Protein AF-A0AA92NPI5-F1 (afdb_monomer_lite)

pLDDT: mean 84.02, std 13.79, range [40.44, 96.38]

Foldseek 3Di:
DDPPDQDPVLVVLLVVLVVLLVVLQVVLVVQCVVPVPPSPVVSVVSNVVSNVVSVVSNVVSVVVRVVVVVVVVVVVVVVVVVVVVVVVVVD

Radius of gyration: 23.04 Å; chains: 1; bounding box: 54×18×70 Å

Sequence (91 aa):
MFKRYTNKYARWIRILALVITIVGFIVGLYIWFDDLNDNFLHFLTSVFYSIIPSIFLLGFAEVIEILYRIHLRLEFTAEDKSLFDETNESE

Secondary structure (DSSP, 8-state):
---S---HHHHHHHHHHHHHHHHHHHHHHHHHHH-TTTSHHHHHHHHHHHHHHHHHHHHHHHHHHHHHHHHHHHHHHHHHHHHHHHHHS--

Structure (mmCIF, N/CA/C/O backbone):
data_AF-A0AA92NPI5-F1
#
_entry.id   AF-A0AA92NPI5-F1
#
loop_
_atom_site.group_PDB
_atom_site.id
_atom_site.type_symbol
_atom_site.label_atom_id
_atom_site.label_alt_id
_atom_site.label_comp_id
_atom_site.label_asym_id
_atom_site.label_entity_id
_atom_site.label_seq_id
_atom_site.pdbx_PDB_ins_code
_atom_site.Cartn_x
_atom_site.Cartn_y
_atom_site.Cartn_z
_atom_site.occupancy
_atom_site.B_iso_or_equiv
_atom_site.auth_seq_id
_atom_site.auth_comp_id
_atom_site.auth_asym_id
_atom_site.auth_atom_id
_atom_site.pdbx_PDB_model_num
ATOM 1 N N . MET A 1 1 ? -17.984 8.023 2.274 1.00 44.19 1 MET A N 1
ATOM 2 C CA . MET A 1 1 ? -16.607 7.980 2.821 1.00 44.19 1 MET A CA 1
ATOM 3 C C . MET A 1 1 ? -16.691 8.180 4.335 1.00 44.19 1 MET A C 1
ATOM 5 O O . MET A 1 1 ? -16.701 9.309 4.808 1.00 44.19 1 MET A O 1
ATOM 9 N N . PHE A 1 2 ? -16.900 7.097 5.091 1.00 40.44 2 PHE A N 1
ATOM 10 C CA . PHE A 1 2 ? -17.122 7.151 6.542 1.00 40.44 2 PHE A CA 1
ATOM 11 C C . PHE A 1 2 ? -15.821 7.523 7.270 1.00 40.44 2 PHE A C 1
ATOM 13 O O . PHE A 1 2 ? -14.964 6.679 7.501 1.00 40.44 2 PHE A O 1
ATOM 20 N N . LYS A 1 3 ? -15.680 8.798 7.647 1.00 45.81 3 LYS A N 1
ATOM 21 C CA . LYS A 1 3 ? -14.583 9.331 8.478 1.00 45.81 3 LYS A CA 1
ATOM 22 C C . LYS A 1 3 ? -14.726 8.951 9.968 1.00 45.81 3 LYS A C 1
ATOM 24 O O . LYS A 1 3 ? -14.590 9.806 10.835 1.00 45.81 3 LYS A O 1
ATOM 29 N N . ARG A 1 4 ? -15.026 7.690 10.295 1.00 53.12 4 ARG A N 1
ATOM 30 C CA . ARG A 1 4 ? -15.089 7.211 11.691 1.00 53.12 4 ARG A CA 1
ATOM 31 C C . ARG A 1 4 ? -13.950 6.225 11.944 1.00 53.12 4 ARG A C 1
ATOM 33 O O . ARG A 1 4 ? -13.987 5.113 11.440 1.00 53.12 4 ARG A O 1
ATOM 40 N N . TYR A 1 5 ? -12.949 6.695 12.693 1.00 55.50 5 TYR A N 1
ATOM 41 C CA . TYR A 1 5 ? -11.869 5.937 13.340 1.00 55.50 5 TYR A CA 1
ATOM 42 C C . TYR A 1 5 ? -11.227 4.841 12.480 1.00 55.50 5 TYR A C 1
ATOM 44 O O . TYR A 1 5 ? -11.462 3.649 12.664 1.00 55.50 5 TYR A O 1
ATOM 52 N N . THR A 1 6 ? -10.362 5.246 11.549 1.00 62.50 6 THR A N 1
ATOM 53 C CA . THR A 1 6 ? -9.475 4.296 10.872 1.00 62.50 6 THR A CA 1
ATOM 54 C C . THR A 1 6 ? -8.529 3.691 11.905 1.00 62.50 6 THR A C 1
ATOM 56 O O . THR A 1 6 ? -7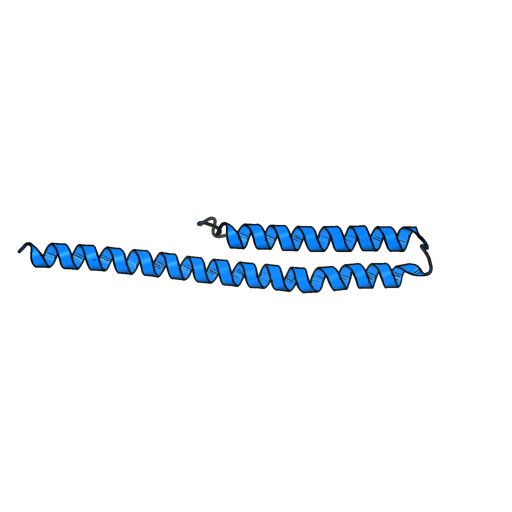.777 4.419 12.557 1.00 62.50 6 THR A O 1
ATOM 59 N N . ASN A 1 7 ? -8.560 2.367 12.056 1.00 82.88 7 ASN A N 1
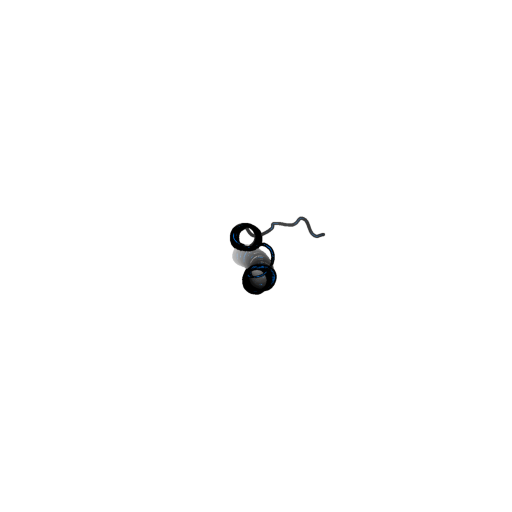ATOM 60 C CA . ASN A 1 7 ? -7.655 1.660 12.953 1.00 82.88 7 ASN A CA 1
ATOM 61 C C . ASN A 1 7 ? -6.189 2.006 12.605 1.00 82.88 7 ASN A C 1
ATOM 63 O O . ASN A 1 7 ? -5.804 2.003 11.430 1.00 82.88 7 ASN A O 1
ATOM 67 N N . LYS A 1 8 ? -5.366 2.313 13.621 1.00 86.94 8 LYS A N 1
ATOM 68 C CA . LYS A 1 8 ? -3.959 2.714 13.435 1.00 86.94 8 LYS A CA 1
ATOM 69 C C . LYS A 1 8 ? -3.174 1.663 12.642 1.00 86.94 8 LYS A C 1
ATOM 71 O O . LYS A 1 8 ? -2.410 2.035 11.758 1.00 86.94 8 LYS A O 1
ATOM 76 N N . TYR A 1 9 ? -3.401 0.375 12.901 1.00 88.12 9 TYR A N 1
ATOM 77 C CA . TYR A 1 9 ? -2.757 -0.730 12.190 1.00 88.12 9 TYR A CA 1
ATOM 78 C C . TYR A 1 9 ? -3.219 -0.815 10.732 1.00 88.12 9 TYR A C 1
ATOM 80 O O . TYR A 1 9 ? -2.377 -0.854 9.840 1.00 88.12 9 TYR A O 1
ATOM 88 N N . ALA A 1 10 ? -4.527 -0.725 10.462 1.00 90.00 10 ALA A N 1
ATOM 89 C CA . ALA A 1 10 ? -5.045 -0.692 9.089 1.00 90.00 10 ALA A CA 1
ATOM 90 C C . ALA A 1 10 ? -4.446 0.474 8.279 1.00 90.00 10 ALA A C 1
ATOM 92 O O . ALA A 1 10 ? -4.055 0.311 7.122 1.00 90.00 10 ALA A O 1
ATOM 93 N N . ARG A 1 11 ? -4.292 1.649 8.904 1.00 90.44 11 ARG A N 1
ATOM 94 C CA . ARG A 1 11 ? -3.631 2.806 8.284 1.00 90.44 11 ARG A CA 1
ATOM 95 C C . ARG A 1 11 ? -2.164 2.524 7.948 1.00 90.44 11 ARG A C 1
ATOM 97 O O . ARG A 1 11 ? -1.741 2.851 6.842 1.00 90.44 11 ARG A O 1
ATOM 104 N N . TRP A 1 12 ? -1.399 1.927 8.861 1.00 92.81 12 TRP A N 1
ATOM 105 C CA . TRP A 1 12 ? 0.003 1.580 8.602 1.00 92.81 12 TRP A CA 1
ATOM 106 C C . TRP A 1 12 ? 0.156 0.557 7.479 1.00 92.81 12 TRP A C 1
ATOM 108 O O . TRP A 1 12 ? 1.045 0.714 6.649 1.00 92.81 12 TRP A O 1
ATOM 118 N N . ILE A 1 13 ? -0.737 -0.430 7.390 1.00 93.69 13 ILE A N 1
ATOM 119 C CA . ILE A 1 13 ? -0.706 -1.422 6.307 1.00 93.69 13 ILE A CA 1
ATOM 120 C C . ILE A 1 13 ? -1.000 -0.774 4.950 1.00 93.69 13 ILE A C 1
ATOM 122 O O . ILE A 1 13 ? -0.315 -1.070 3.974 1.00 93.69 13 ILE A O 1
ATOM 126 N N . ARG A 1 14 ? -1.943 0.176 4.883 1.00 93.94 14 ARG A N 1
ATOM 127 C CA . ARG A 1 14 ? -2.183 0.962 3.658 1.00 93.94 14 ARG A CA 1
ATOM 128 C C . ARG A 1 14 ? -0.952 1.772 3.239 1.00 93.94 14 ARG A C 1
ATOM 130 O O . ARG A 1 14 ? -0.637 1.828 2.055 1.00 93.94 14 ARG A O 1
ATOM 137 N N . ILE A 1 15 ? -0.245 2.376 4.199 1.00 95.19 15 ILE A N 1
ATOM 138 C CA . ILE A 1 15 ? 1.010 3.099 3.929 1.00 95.19 15 ILE A CA 1
ATOM 139 C C . ILE A 1 15 ? 2.083 2.129 3.423 1.00 95.19 15 ILE A C 1
ATOM 141 O O . ILE A 1 15 ? 2.741 2.424 2.432 1.00 95.19 15 ILE A O 1
ATOM 145 N N . LEU A 1 16 ? 2.231 0.961 4.053 1.00 94.81 16 LEU A N 1
ATOM 146 C CA . LEU A 1 16 ? 3.197 -0.055 3.638 1.00 94.81 16 LEU A CA 1
ATOM 147 C C . LEU A 1 16 ? 2.930 -0.553 2.210 1.00 94.81 16 LEU A C 1
ATOM 149 O O . LEU A 1 16 ? 3.867 -0.655 1.425 1.00 94.81 16 LEU A O 1
ATOM 153 N N . ALA A 1 17 ? 1.666 -0.793 1.849 1.00 95.00 17 ALA A N 1
ATOM 154 C CA . ALA A 1 17 ? 1.279 -1.151 0.484 1.00 95.00 17 ALA A CA 1
ATOM 155 C C . ALA A 1 17 ? 1.704 -0.073 -0.529 1.00 95.00 17 ALA A C 1
ATOM 157 O O . ALA A 1 17 ? 2.250 -0.374 -1.586 1.00 95.00 17 ALA A O 1
ATOM 158 N N . LEU A 1 18 ? 1.514 1.205 -0.189 1.00 95.81 18 LEU A N 1
ATOM 159 C CA . LEU A 1 18 ? 1.950 2.314 -1.036 1.00 95.81 18 LEU A CA 1
ATOM 160 C C . LEU A 1 18 ? 3.481 2.365 -1.171 1.00 95.81 18 LEU A C 1
ATOM 162 O O . LEU A 1 18 ? 3.986 2.540 -2.277 1.00 95.81 18 LEU A O 1
ATOM 166 N N . VAL A 1 19 ? 4.216 2.155 -0.076 1.00 96.38 19 VAL A N 1
ATOM 167 C CA . VAL A 1 19 ? 5.687 2.103 -0.087 1.00 96.38 19 VAL A CA 1
ATOM 168 C C . VAL A 1 19 ? 6.192 0.972 -0.983 1.00 96.38 19 VAL A C 1
ATOM 170 O O . VAL A 1 19 ? 7.075 1.212 -1.799 1.00 96.38 19 VAL A O 1
ATOM 173 N N . ILE A 1 20 ? 5.617 -0.229 -0.891 1.00 95.06 20 ILE A N 1
ATOM 174 C CA . ILE A 1 20 ? 6.025 -1.379 -1.716 1.00 95.06 20 ILE A CA 1
ATOM 175 C C . ILE A 1 20 ? 5.818 -1.092 -3.203 1.00 95.06 20 ILE A C 1
ATOM 177 O O . ILE A 1 20 ? 6.725 -1.335 -3.998 1.00 95.06 20 ILE A O 1
ATOM 181 N N . THR A 1 21 ? 4.675 -0.515 -3.579 1.00 94.75 21 THR A N 1
ATOM 182 C CA . THR A 1 21 ? 4.407 -0.138 -4.974 1.00 94.75 21 THR A CA 1
ATOM 183 C C . THR A 1 21 ? 5.408 0.905 -5.479 1.00 94.75 21 THR A C 1
ATOM 185 O O . THR A 1 21 ? 5.923 0.780 -6.587 1.00 94.75 21 THR A O 1
ATOM 188 N N . ILE A 1 22 ? 5.723 1.920 -4.666 1.00 96.25 22 ILE A N 1
ATOM 189 C CA . ILE A 1 22 ? 6.699 2.957 -5.032 1.00 96.25 22 ILE A CA 1
ATOM 190 C C . ILE A 1 22 ? 8.094 2.355 -5.193 1.00 96.25 22 ILE A C 1
ATOM 192 O O . ILE A 1 22 ? 8.762 2.621 -6.188 1.00 96.25 22 ILE A O 1
ATOM 196 N N . VAL A 1 23 ? 8.537 1.530 -4.243 1.00 95.62 23 VAL A N 1
ATOM 197 C CA . VAL A 1 23 ? 9.856 0.889 -4.301 1.00 95.62 23 VAL A CA 1
ATOM 198 C C . VAL A 1 23 ? 9.953 -0.028 -5.517 1.00 95.62 23 VAL A C 1
ATOM 200 O O . VAL A 1 23 ? 10.930 0.061 -6.253 1.00 95.62 23 VAL A O 1
ATOM 203 N N . GLY A 1 24 ? 8.936 -0.849 -5.788 1.00 94.38 24 GLY A N 1
ATOM 204 C CA . GLY A 1 24 ? 8.911 -1.721 -6.964 1.00 94.38 24 GLY A CA 1
ATOM 205 C C . GLY A 1 24 ? 8.953 -0.958 -8.288 1.00 94.38 24 GLY A C 1
ATOM 206 O O . GLY A 1 24 ? 9.622 -1.390 -9.229 1.00 94.38 24 GLY A O 1
ATOM 207 N N . PHE A 1 25 ? 8.303 0.207 -8.342 1.00 95.06 25 PHE A N 1
ATOM 208 C CA . PHE A 1 25 ? 8.381 1.113 -9.483 1.00 95.06 25 PHE A CA 1
ATOM 209 C C . PHE A 1 25 ? 9.774 1.738 -9.639 1.00 95.06 25 PHE A C 1
ATOM 211 O O . PHE A 1 25 ? 10.321 1.717 -10.737 1.00 95.06 25 PHE A O 1
ATOM 218 N N . ILE A 1 26 ? 10.381 2.242 -8.557 1.00 95.81 26 ILE A N 1
ATOM 219 C CA . ILE A 1 26 ? 11.733 2.831 -8.583 1.00 95.81 26 ILE A CA 1
ATOM 220 C C . ILE A 1 26 ? 12.778 1.788 -8.992 1.00 95.81 26 ILE A C 1
ATOM 222 O O . ILE A 1 26 ? 13.616 2.066 -9.845 1.00 95.81 26 ILE A O 1
ATOM 226 N N . VAL A 1 27 ? 12.718 0.583 -8.418 1.00 93.44 27 VAL A N 1
ATOM 227 C CA . VAL A 1 27 ? 13.612 -0.529 -8.776 1.00 93.44 27 VAL A CA 1
ATOM 228 C C . VAL A 1 27 ? 13.420 -0.917 -10.238 1.00 93.44 27 VAL A C 1
ATOM 230 O O . VAL A 1 27 ? 14.398 -1.077 -10.962 1.00 93.44 27 VAL A O 1
ATOM 233 N N . GLY A 1 28 ? 12.171 -0.995 -10.702 1.00 92.12 28 GLY A N 1
ATOM 234 C CA . GLY A 1 28 ? 11.883 -1.243 -12.109 1.00 92.12 28 GLY A CA 1
ATOM 235 C C . GLY A 1 28 ? 12.487 -0.170 -13.019 1.00 92.12 28 GLY A C 1
ATOM 236 O O . GLY A 1 28 ? 13.083 -0.509 -14.038 1.00 92.12 28 GLY A O 1
ATOM 237 N N . LEU A 1 29 ? 12.343 1.112 -12.667 1.00 93.25 29 LEU A N 1
ATOM 238 C CA . LEU A 1 29 ? 12.932 2.213 -13.432 1.00 93.25 29 LEU A CA 1
ATOM 239 C C . LEU A 1 29 ? 14.455 2.107 -13.475 1.00 93.25 29 LEU A C 1
ATOM 241 O O . LEU A 1 29 ? 15.037 2.289 -14.537 1.00 93.25 29 LEU A O 1
ATOM 245 N N . TYR A 1 30 ? 15.093 1.788 -12.348 1.00 93.44 30 TYR A N 1
ATOM 246 C CA . TYR A 1 30 ? 16.540 1.603 -12.285 1.00 93.44 30 TYR A CA 1
ATOM 247 C C . TYR A 1 30 ? 17.018 0.508 -13.250 1.00 93.44 30 TYR A C 1
ATOM 249 O O . TYR A 1 30 ? 17.961 0.731 -14.001 1.00 93.44 30 TYR A O 1
ATOM 257 N N . ILE A 1 31 ? 16.317 -0.630 -13.295 1.00 89.81 31 ILE A N 1
ATOM 258 C CA . ILE A 1 31 ? 16.612 -1.734 -14.224 1.00 89.81 31 ILE A CA 1
ATOM 259 C C . ILE A 1 31 ? 16.415 -1.302 -15.683 1.00 89.81 31 ILE A C 1
ATOM 261 O O . ILE A 1 31 ? 17.208 -1.655 -16.554 1.00 89.81 31 ILE A O 1
ATOM 265 N N . TRP A 1 32 ? 15.369 -0.522 -15.963 1.00 91.88 32 TRP A N 1
ATOM 266 C CA . TRP A 1 32 ? 15.109 -0.047 -17.319 1.00 91.88 32 TRP A CA 1
ATOM 267 C C . TRP A 1 32 ? 16.169 0.939 -17.814 1.00 91.88 32 TRP A C 1
ATOM 269 O O . TRP A 1 32 ? 16.580 0.857 -18.965 1.00 91.88 32 TRP A O 1
ATOM 279 N N . PHE A 1 33 ? 16.630 1.852 -16.953 1.00 91.62 33 PHE A N 1
ATOM 280 C CA . PHE A 1 33 ? 17.656 2.837 -17.308 1.00 91.62 33 PHE A CA 1
ATOM 281 C C . PHE A 1 33 ? 19.024 2.216 -17.624 1.00 91.62 33 PHE A C 1
ATOM 283 O O . PHE A 1 33 ? 19.815 2.865 -18.304 1.00 91.62 33 PHE A O 1
ATOM 290 N N . ASP A 1 34 ? 19.294 0.998 -17.150 1.00 87.25 34 ASP A N 1
ATOM 291 C CA . ASP A 1 34 ? 20.544 0.275 -17.418 1.00 87.25 34 ASP A CA 1
ATOM 292 C C . ASP A 1 34 ? 20.640 -0.186 -18.886 1.00 87.25 34 ASP A C 1
ATOM 294 O O . ASP A 1 34 ? 21.673 -0.012 -19.527 1.00 87.25 34 ASP A O 1
ATOM 298 N N . ASP A 1 35 ? 19.531 -0.678 -19.454 1.00 84.50 35 ASP A N 1
ATOM 299 C CA . ASP A 1 35 ? 19.408 -0.985 -20.885 1.00 84.50 35 ASP A CA 1
ATOM 300 C C . ASP A 1 35 ? 17.961 -0.784 -21.360 1.00 84.50 35 ASP A C 1
ATOM 302 O O . ASP A 1 35 ? 17.072 -1.616 -21.150 1.00 84.50 35 ASP A O 1
ATOM 306 N N . LEU A 1 36 ? 17.709 0.355 -22.009 1.00 79.88 36 LEU A N 1
ATOM 307 C CA . LEU A 1 36 ? 16.354 0.791 -22.350 1.00 79.88 36 LEU A CA 1
ATOM 308 C C . LEU A 1 36 ? 15.636 -0.131 -23.346 1.00 79.88 36 LEU A C 1
ATOM 310 O O . LEU A 1 36 ? 14.401 -0.135 -23.357 1.00 79.88 36 LEU A O 1
ATOM 314 N N . ASN A 1 37 ? 16.372 -0.881 -24.172 1.00 78.19 37 ASN A N 1
ATOM 315 C CA . ASN A 1 37 ? 15.785 -1.746 -25.197 1.00 78.19 37 ASN A CA 1
ATOM 316 C C . ASN A 1 37 ? 15.488 -3.149 -24.664 1.00 78.19 37 ASN A C 1
ATOM 318 O O . ASN A 1 37 ? 14.392 -3.661 -24.898 1.00 78.19 37 ASN A O 1
ATOM 322 N N . ASP A 1 38 ? 16.413 -3.741 -23.909 1.00 86.00 38 ASP A N 1
ATOM 323 C CA . ASP A 1 38 ? 16.286 -5.139 -23.484 1.00 86.00 38 ASP A CA 1
ATOM 324 C C . ASP A 1 38 ? 15.573 -5.287 -22.128 1.00 86.00 38 ASP A C 1
ATOM 326 O O . ASP A 1 38 ? 14.882 -6.281 -21.879 1.00 86.00 38 ASP A O 1
ATOM 330 N N . ASN A 1 39 ? 15.620 -4.264 -21.266 1.00 87.06 39 ASN A N 1
ATOM 331 C CA . ASN A 1 39 ? 15.112 -4.372 -19.895 1.00 87.06 39 ASN A CA 1
ATOM 332 C C . ASN A 1 39 ? 13.676 -3.872 -19.684 1.00 87.06 39 ASN A C 1
ATOM 334 O O . ASN A 1 39 ? 13.178 -3.894 -18.554 1.00 87.06 39 ASN A O 1
ATOM 338 N N . PHE A 1 40 ? 12.954 -3.472 -20.736 1.00 86.75 40 PHE A N 1
ATOM 339 C CA . PHE A 1 40 ? 11.566 -3.011 -20.591 1.00 86.75 40 PHE A CA 1
ATOM 340 C C . PHE A 1 40 ? 10.635 -4.099 -20.018 1.00 86.75 40 PHE A C 1
ATOM 342 O O . PHE A 1 40 ? 9.791 -3.828 -19.159 1.00 86.75 40 PHE A O 1
ATOM 349 N N . LEU A 1 41 ? 10.819 -5.358 -20.432 1.00 90.25 41 LEU A N 1
ATOM 350 C CA . LEU A 1 41 ? 10.078 -6.495 -19.872 1.00 90.25 41 LEU A CA 1
ATOM 351 C C . LEU A 1 41 ? 10.405 -6.710 -18.389 1.00 90.25 41 LEU A C 1
ATOM 353 O O . LEU A 1 41 ? 9.500 -6.954 -17.589 1.00 90.25 41 LEU A O 1
ATOM 357 N N . HIS A 1 42 ? 11.673 -6.558 -18.002 1.00 90.44 42 HIS A N 1
ATOM 358 C CA . HIS A 1 42 ? 12.094 -6.663 -16.607 1.00 90.44 42 HIS A CA 1
ATOM 359 C C . HIS A 1 42 ? 11.488 -5.550 -15.741 1.00 90.44 42 HIS A C 1
ATOM 361 O O . HIS A 1 42 ? 10.973 -5.837 -14.656 1.00 90.44 42 HIS A O 1
ATOM 367 N N . PHE A 1 43 ? 11.423 -4.318 -16.249 1.00 89.62 43 PHE A N 1
ATOM 368 C CA . PHE A 1 43 ? 10.677 -3.228 -15.615 1.00 89.62 43 PHE A CA 1
ATOM 369 C C . PHE A 1 43 ? 9.216 -3.600 -15.362 1.00 89.62 43 PHE A C 1
ATOM 371 O O . PHE A 1 43 ? 8.754 -3.520 -14.220 1.00 89.62 43 PHE A O 1
ATOM 378 N N . LEU A 1 44 ? 8.504 -4.062 -16.396 1.00 90.25 44 LEU A N 1
ATOM 379 C CA . LEU A 1 44 ? 7.106 -4.464 -16.257 1.00 90.25 44 LEU A CA 1
ATOM 380 C C . LEU A 1 44 ? 6.950 -5.568 -15.209 1.00 90.25 44 LEU A C 1
ATOM 382 O O . LEU A 1 44 ? 6.084 -5.457 -14.342 1.00 90.25 44 LEU A O 1
ATOM 386 N N . THR A 1 45 ? 7.806 -6.596 -15.226 1.00 91.06 45 THR A N 1
ATOM 3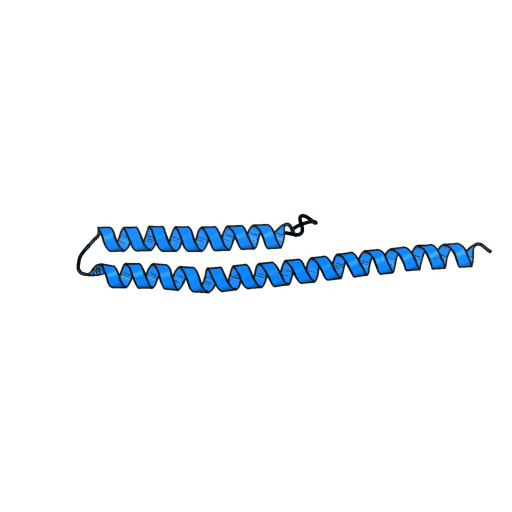87 C CA . THR A 1 45 ? 7.749 -7.659 -14.212 1.00 91.06 45 THR A CA 1
ATOM 388 C C . THR A 1 45 ? 7.959 -7.123 -12.797 1.00 91.06 45 THR A C 1
ATOM 390 O O . THR A 1 45 ? 7.173 -7.466 -11.919 1.00 91.06 45 THR A O 1
ATOM 393 N N . SER A 1 46 ? 8.930 -6.231 -12.568 1.00 91.25 46 SER A N 1
ATOM 394 C CA . SER A 1 46 ? 9.155 -5.599 -11.257 1.00 91.25 46 SER A CA 1
ATOM 395 C C . SER A 1 46 ? 7.915 -4.842 -10.772 1.00 91.25 46 SER A C 1
ATOM 397 O O . SER A 1 46 ? 7.481 -4.999 -9.628 1.00 91.25 46 SER A O 1
ATOM 399 N N . VAL A 1 47 ? 7.289 -4.066 -11.662 1.00 91.88 47 VAL A N 1
ATOM 400 C CA . VAL A 1 47 ? 6.063 -3.325 -11.349 1.00 91.88 47 VAL A CA 1
ATOM 401 C C . VAL A 1 47 ? 4.922 -4.285 -11.007 1.00 91.88 47 VAL A C 1
ATOM 403 O O . VAL A 1 47 ? 4.322 -4.151 -9.940 1.00 91.88 47 VAL A O 1
ATOM 406 N N . PHE A 1 48 ? 4.654 -5.300 -11.832 1.00 93.31 48 PHE A N 1
ATOM 407 C CA . PHE A 1 48 ? 3.586 -6.271 -11.565 1.00 93.31 48 PHE A CA 1
ATOM 408 C C . PHE A 1 48 ? 3.813 -7.063 -10.272 1.00 93.31 48 PHE A C 1
ATOM 410 O O . PHE A 1 48 ? 2.883 -7.202 -9.473 1.00 93.31 48 PHE A O 1
ATOM 417 N N . TYR A 1 49 ? 5.045 -7.515 -10.016 1.00 92.69 49 TYR A N 1
ATOM 418 C CA . TYR A 1 49 ? 5.394 -8.214 -8.778 1.00 92.69 49 TYR A CA 1
ATOM 419 C C . TYR A 1 49 ? 5.274 -7.334 -7.533 1.00 92.69 49 TYR A C 1
ATOM 421 O O . TYR A 1 49 ? 5.077 -7.870 -6.447 1.00 92.69 49 TYR A O 1
ATOM 429 N N . SER A 1 50 ? 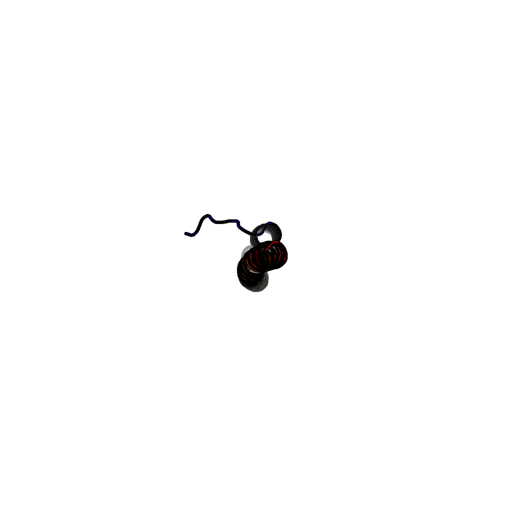5.335 -6.007 -7.668 1.00 92.56 50 SER A N 1
ATOM 430 C CA . SER A 1 50 ? 5.071 -5.078 -6.562 1.00 92.56 50 SER A CA 1
ATOM 431 C C . SER A 1 50 ? 3.581 -4.776 -6.360 1.00 92.56 50 SER A C 1
ATOM 433 O O . SER A 1 50 ? 3.138 -4.601 -5.229 1.00 92.56 50 SER A O 1
ATOM 435 N N . ILE A 1 51 ? 2.776 -4.779 -7.428 1.00 93.81 51 ILE A N 1
ATOM 436 C CA . ILE A 1 51 ? 1.335 -4.482 -7.363 1.00 93.81 51 ILE A CA 1
ATOM 437 C C . ILE A 1 51 ? 0.568 -5.601 -6.655 1.00 93.81 51 ILE A C 1
ATOM 439 O O . ILE A 1 51 ? -0.291 -5.320 -5.818 1.00 93.81 51 ILE A O 1
ATOM 443 N N . ILE A 1 52 ? 0.870 -6.863 -6.974 1.00 93.25 52 ILE A N 1
ATOM 444 C CA . ILE A 1 52 ? 0.185 -8.029 -6.397 1.00 93.25 52 ILE A CA 1
ATOM 445 C C . ILE A 1 52 ? 0.210 -8.003 -4.853 1.00 93.25 52 ILE A C 1
ATOM 447 O O . ILE A 1 52 ? -0.866 -7.972 -4.250 1.00 93.25 52 ILE A O 1
ATOM 451 N N . PRO A 1 53 ? 1.377 -7.966 -4.178 1.00 93.31 53 PRO A N 1
ATOM 452 C CA . PRO A 1 53 ? 1.431 -7.911 -2.719 1.00 93.31 53 PRO A CA 1
ATOM 453 C C . PRO A 1 53 ? 0.786 -6.639 -2.157 1.00 93.31 53 PRO A C 1
ATOM 455 O O . PRO A 1 53 ? 0.148 -6.702 -1.107 1.00 93.31 53 PRO A O 1
ATOM 458 N N . SER A 1 54 ? 0.864 -5.504 -2.858 1.00 94.00 54 SER A N 1
ATOM 459 C CA . SER A 1 54 ? 0.177 -4.277 -2.443 1.00 94.00 54 SER A CA 1
ATOM 460 C C . SER A 1 54 ? -1.345 -4.429 -2.424 1.00 94.00 54 SER A C 1
ATOM 462 O O . SER A 1 54 ? -1.983 -3.978 -1.474 1.00 94.00 54 SER A O 1
ATOM 464 N N . ILE A 1 55 ? -1.941 -5.113 -3.408 1.00 95.00 55 ILE A N 1
ATOM 465 C CA . ILE A 1 55 ? -3.381 -5.423 -3.409 1.00 95.00 55 ILE A CA 1
ATOM 466 C C . ILE A 1 55 ? -3.738 -6.310 -2.212 1.00 95.00 55 ILE A C 1
ATOM 468 O O . ILE A 1 55 ? -4.706 -6.021 -1.506 1.00 95.00 55 ILE A O 1
ATOM 472 N N . PHE A 1 56 ? -2.943 -7.349 -1.938 1.00 95.62 56 PHE A N 1
ATOM 473 C CA . PHE A 1 56 ? -3.160 -8.211 -0.773 1.00 95.62 56 PHE A CA 1
ATOM 474 C C . PHE A 1 56 ? -3.086 -7.433 0.545 1.00 95.62 56 PHE A C 1
ATOM 476 O O . PHE A 1 56 ? -3.946 -7.613 1.406 1.00 95.62 56 PHE A O 1
ATOM 483 N N . LEU A 1 57 ? -2.117 -6.526 0.698 1.00 95.06 57 LEU A N 1
ATOM 484 C CA . LEU A 1 57 ? -1.999 -5.678 1.886 1.00 95.06 57 LEU A CA 1
ATOM 485 C C . LEU A 1 57 ? -3.187 -4.725 2.039 1.00 95.06 57 LEU A C 1
ATOM 487 O O . LEU A 1 57 ? -3.694 -4.559 3.146 1.00 95.06 57 LEU A O 1
ATOM 491 N N . LEU A 1 58 ? -3.669 -4.125 0.947 1.00 94.12 58 LEU A N 1
ATOM 492 C CA . LEU A 1 58 ? -4.871 -3.289 0.981 1.00 94.12 58 LEU A CA 1
ATOM 493 C C . LEU A 1 58 ? -6.106 -4.098 1.397 1.00 94.12 58 LEU A C 1
ATOM 495 O O . LEU A 1 58 ? -6.862 -3.648 2.258 1.00 94.12 58 LEU A O 1
ATOM 499 N N . GLY A 1 59 ? -6.276 -5.307 0.852 1.00 92.56 59 GLY A N 1
ATOM 500 C CA . GLY A 1 59 ? -7.341 -6.222 1.263 1.00 92.56 59 GLY A CA 1
ATOM 501 C C . GLY A 1 59 ? -7.237 -6.604 2.741 1.00 92.56 59 GLY A C 1
ATOM 502 O O . GLY A 1 59 ? -8.226 -6.565 3.470 1.00 92.56 59 GLY A O 1
ATOM 503 N N . PHE A 1 60 ? -6.028 -6.891 3.221 1.00 93.81 60 PHE A N 1
ATOM 504 C CA . PHE A 1 60 ? -5.791 -7.205 4.626 1.00 93.81 60 PHE A CA 1
ATOM 505 C C . PHE A 1 60 ? -6.072 -6.008 5.551 1.00 93.81 60 PHE A C 1
ATOM 507 O O . PHE A 1 60 ? -6.653 -6.176 6.623 1.00 93.81 60 PHE A O 1
ATOM 514 N N . ALA A 1 61 ? -5.745 -4.784 5.128 1.00 93.31 61 ALA A N 1
ATOM 515 C CA . ALA A 1 61 ? -6.089 -3.574 5.872 1.00 93.31 61 ALA A CA 1
ATOM 516 C C . ALA A 1 61 ? -7.611 -3.399 6.034 1.00 93.31 61 ALA A C 1
ATOM 518 O O . ALA A 1 61 ? -8.058 -2.993 7.108 1.00 93.31 61 ALA A O 1
ATOM 519 N N . GLU A 1 62 ? -8.406 -3.741 5.012 1.00 92.12 62 GLU A N 1
ATOM 520 C CA . GLU A 1 62 ? -9.872 -3.739 5.121 1.00 92.12 62 GLU A CA 1
ATOM 521 C C . GLU A 1 62 ? -10.380 -4.772 6.125 1.00 92.12 62 GLU A C 1
ATOM 523 O O . GLU A 1 62 ? -11.248 -4.458 6.942 1.00 92.12 62 GLU A O 1
ATOM 528 N N . VAL A 1 63 ? -9.807 -5.979 6.130 1.00 93.38 63 VAL A N 1
ATOM 529 C CA . VAL A 1 63 ? -10.160 -7.015 7.115 1.00 93.38 63 VAL A CA 1
ATOM 530 C C . VAL A 1 63 ? -9.920 -6.509 8.540 1.00 93.38 63 VAL A C 1
ATOM 532 O O . VAL A 1 63 ? -10.805 -6.629 9.387 1.00 93.38 63 VAL A O 1
ATOM 535 N N . ILE A 1 64 ? -8.775 -5.871 8.803 1.00 91.44 64 ILE A N 1
ATOM 536 C CA . ILE A 1 64 ? -8.484 -5.272 10.117 1.00 91.44 64 ILE A CA 1
ATOM 537 C C . ILE A 1 64 ? -9.499 -4.182 10.469 1.00 91.44 64 ILE A C 1
ATOM 539 O O . ILE A 1 64 ? -9.947 -4.102 11.613 1.00 91.44 64 ILE A O 1
ATOM 543 N N . GLU A 1 65 ? -9.875 -3.331 9.514 1.00 89.50 65 GLU A N 1
ATOM 544 C CA . GLU A 1 65 ? -10.837 -2.258 9.770 1.00 89.50 65 GLU A CA 1
ATOM 545 C C . GLU A 1 65 ? -12.236 -2.807 10.095 1.00 89.50 65 GLU A C 1
ATOM 547 O O . GLU A 1 65 ? -12.918 -2.292 10.984 1.00 89.50 65 GLU A O 1
ATOM 552 N N . ILE A 1 66 ? -12.655 -3.885 9.427 1.00 90.06 66 ILE A N 1
ATOM 553 C CA . ILE A 1 66 ? -13.903 -4.593 9.732 1.00 90.06 66 ILE A CA 1
ATOM 554 C C . ILE A 1 66 ? -13.846 -5.208 11.133 1.00 90.06 66 ILE A C 1
ATOM 556 O O . ILE A 1 66 ? -14.761 -4.982 11.925 1.00 90.06 66 ILE A O 1
ATOM 560 N N . LEU A 1 67 ? -12.768 -5.922 11.467 1.00 90.00 67 LEU A N 1
ATOM 561 C CA . LEU A 1 67 ? -12.591 -6.525 12.792 1.00 90.00 67 LEU A CA 1
ATOM 562 C C . LEU A 1 67 ? -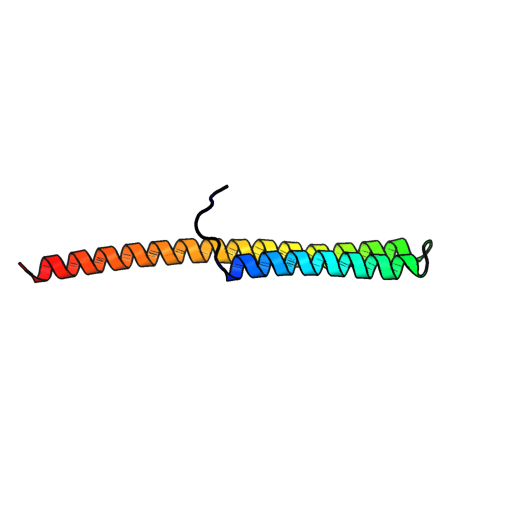12.601 -5.471 13.902 1.00 90.00 67 LEU A C 1
ATOM 564 O O . LEU A 1 67 ? -13.259 -5.657 14.921 1.00 90.00 67 LEU A O 1
ATOM 568 N N . TYR A 1 68 ? -11.947 -4.330 13.681 1.00 88.50 68 TYR A N 1
ATOM 569 C CA . TYR A 1 68 ? -11.954 -3.223 14.631 1.00 88.50 68 TYR A CA 1
ATOM 570 C C . TYR A 1 68 ? -13.361 -2.649 14.844 1.00 88.50 68 TYR A C 1
ATOM 572 O O . TYR A 1 68 ? -13.758 -2.386 15.977 1.00 88.50 68 TYR A O 1
ATOM 580 N N . ARG A 1 69 ? -14.158 -2.510 13.775 1.00 86.38 69 ARG A N 1
ATOM 581 C CA . ARG A 1 69 ? -15.562 -2.079 13.890 1.00 86.38 69 ARG A CA 1
ATOM 582 C C . ARG A 1 69 ? -16.421 -3.077 14.669 1.00 86.38 69 ARG A C 1
ATOM 584 O O . ARG A 1 69 ? -17.304 -2.645 15.405 1.00 86.38 69 ARG A O 1
ATOM 591 N N . ILE A 1 70 ? -16.187 -4.379 14.504 1.00 88.88 70 ILE A N 1
ATOM 592 C CA . ILE A 1 70 ? -16.891 -5.423 15.264 1.00 88.88 70 ILE A CA 1
ATOM 593 C C . ILE A 1 70 ? -16.497 -5.354 16.740 1.00 88.88 70 ILE A C 1
ATOM 595 O O . ILE A 1 70 ? -17.377 -5.327 17.593 1.00 88.88 70 ILE A O 1
ATOM 599 N N . HIS A 1 71 ? -15.198 -5.261 17.033 1.00 87.50 71 HIS A N 1
ATOM 600 C CA . HIS A 1 71 ? -14.681 -5.163 18.397 1.00 87.50 71 HIS A CA 1
ATOM 601 C C . HIS A 1 71 ? -15.294 -3.985 19.162 1.00 87.50 71 HIS A C 1
ATOM 603 O O . HIS A 1 71 ? -15.851 -4.195 20.233 1.00 87.50 71 HIS A O 1
ATOM 609 N N . LEU A 1 72 ? -15.305 -2.788 18.561 1.00 84.50 72 LEU A N 1
ATOM 610 C CA . LEU A 1 72 ? -15.927 -1.611 19.174 1.00 84.50 72 LEU A CA 1
ATOM 611 C C . LEU A 1 72 ? -17.418 -1.832 19.467 1.00 84.50 72 LEU A C 1
ATOM 613 O O . LEU A 1 72 ? -17.897 -1.467 20.530 1.00 84.50 72 LEU A O 1
ATOM 617 N N . ARG A 1 73 ? -18.173 -2.448 18.546 1.00 85.06 73 ARG A N 1
ATOM 618 C CA . ARG A 1 73 ? -19.604 -2.733 18.772 1.00 85.06 73 ARG A CA 1
ATOM 619 C C . ARG A 1 73 ? -19.836 -3.714 19.920 1.00 85.06 73 ARG A C 1
ATOM 621 O O . ARG A 1 73 ? -20.816 -3.564 20.646 1.00 85.06 73 ARG A O 1
ATOM 628 N N . LEU A 1 74 ? -18.970 -4.716 20.056 1.00 85.75 74 LEU A N 1
ATOM 629 C CA . LEU A 1 74 ? -19.043 -5.687 21.146 1.00 85.75 74 LEU A CA 1
ATOM 630 C C . LEU A 1 74 ? -18.731 -5.036 22.495 1.00 85.75 74 LEU A C 1
ATOM 632 O O . LEU A 1 74 ? -19.426 -5.321 23.461 1.00 85.75 74 LEU A O 1
ATOM 636 N N . GLU A 1 75 ? -17.744 -4.141 22.540 1.00 81.44 75 GLU A N 1
ATOM 637 C CA . GLU A 1 75 ? -17.378 -3.390 23.746 1.00 81.44 75 GLU A CA 1
ATOM 638 C C . GLU A 1 75 ? -18.543 -2.522 24.240 1.00 81.44 75 GLU A C 1
ATOM 640 O O . GLU A 1 75 ? -18.964 -2.675 25.382 1.00 81.44 75 GLU A O 1
ATOM 645 N N . PHE A 1 76 ? -19.173 -1.742 23.352 1.00 74.88 76 PHE A N 1
ATOM 646 C CA . PHE A 1 76 ? -20.365 -0.957 23.706 1.00 74.88 76 PHE A CA 1
ATOM 647 C C . PHE A 1 76 ? -21.529 -1.823 24.203 1.00 74.88 76 PHE A C 1
ATOM 649 O O . PHE A 1 76 ? -22.235 -1.436 25.123 1.00 74.88 76 PHE A O 1
ATOM 656 N N . THR A 1 77 ? -21.738 -2.999 23.604 1.00 76.06 77 THR A N 1
ATOM 657 C CA . THR A 1 77 ? -22.826 -3.903 24.018 1.00 76.06 77 THR A CA 1
ATOM 658 C C . THR A 1 77 ? -22.544 -4.541 25.383 1.00 76.06 77 THR A C 1
ATOM 660 O O . THR A 1 77 ? -23.469 -4.807 26.146 1.00 76.06 77 THR A O 1
ATOM 663 N N . ALA A 1 78 ? -21.275 -4.812 25.693 1.00 74.12 78 ALA A N 1
ATOM 664 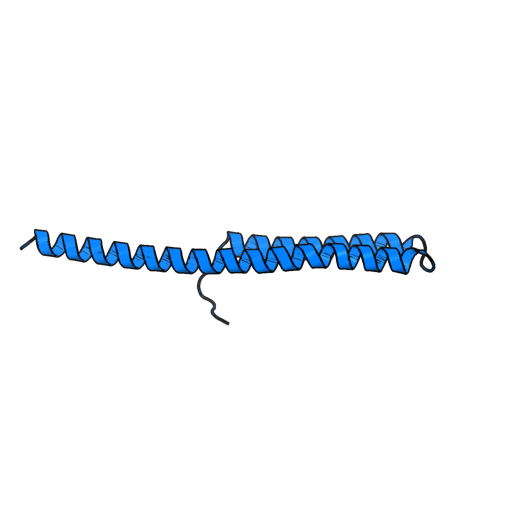C CA . ALA A 1 78 ? -20.872 -5.357 26.984 1.00 74.12 78 ALA A CA 1
ATOM 665 C C . ALA A 1 78 ? -20.996 -4.314 28.107 1.00 74.12 78 ALA A C 1
ATOM 667 O O . ALA A 1 78 ? -21.481 -4.650 29.184 1.00 74.12 78 ALA A O 1
ATOM 668 N N . GLU A 1 79 ? -20.609 -3.066 27.836 1.00 70.81 79 GLU A N 1
ATOM 669 C CA . GLU A 1 79 ? -20.671 -1.955 28.794 1.00 70.81 79 GLU A CA 1
ATOM 670 C C . GLU A 1 79 ? -22.122 -1.590 29.164 1.00 70.81 79 GLU A C 1
ATOM 672 O O . GLU A 1 79 ? -22.440 -1.399 30.337 1.00 70.81 79 GLU A O 1
ATOM 677 N N . ASP A 1 80 ? -23.036 -1.603 28.186 1.00 66.31 80 ASP A N 1
ATOM 678 C CA . ASP A 1 80 ? -24.473 -1.361 28.410 1.00 66.31 80 ASP A CA 1
ATOM 679 C C . ASP A 1 80 ? -25.106 -2.459 29.287 1.00 66.31 80 ASP A C 1
ATOM 681 O O . ASP A 1 80 ? -25.962 -2.198 30.132 1.00 66.31 80 ASP A O 1
ATOM 685 N N . LYS A 1 81 ? -24.635 -3.705 29.137 1.00 69.38 81 LYS A N 1
ATOM 686 C CA . LYS A 1 81 ? -25.093 -4.831 29.956 1.00 69.38 81 LYS A CA 1
ATOM 687 C C . LYS A 1 81 ? -24.626 -4.717 31.410 1.00 69.38 81 LYS A C 1
ATOM 689 O O . LYS A 1 81 ? -25.433 -4.949 32.303 1.00 69.38 81 LYS A O 1
ATOM 694 N N . SER A 1 82 ? -23.367 -4.345 31.660 1.00 68.69 82 SER A N 1
ATOM 695 C CA . SER A 1 82 ? -22.880 -4.159 33.037 1.00 68.69 82 SER A CA 1
ATOM 696 C C . SER A 1 82 ? -23.621 -3.040 33.769 1.00 68.69 82 SER A C 1
ATOM 698 O O . SER A 1 82 ? -23.935 -3.188 34.944 1.00 68.69 82 SER A O 1
ATOM 700 N N . LEU A 1 83 ? -23.964 -1.956 33.066 1.00 65.44 83 LEU A N 1
ATOM 701 C CA . LEU A 1 83 ? -24.704 -0.826 33.633 1.00 65.44 83 LEU A CA 1
ATOM 702 C C . LEU A 1 83 ? -26.143 -1.209 34.023 1.00 65.44 83 LEU A C 1
ATOM 704 O O . LEU A 1 83 ? -26.644 -0.770 35.059 1.00 65.44 83 LEU A O 1
ATOM 708 N N . PHE A 1 84 ? -26.791 -2.054 33.215 1.00 65.56 84 PHE A N 1
ATOM 709 C CA . PHE A 1 84 ? -28.108 -2.625 33.518 1.00 65.56 84 PHE A CA 1
ATOM 710 C C . PHE A 1 84 ? -28.081 -3.632 34.678 1.00 65.56 84 PHE A C 1
ATOM 712 O O . PHE A 1 84 ? -29.017 -3.669 35.475 1.00 65.56 84 PHE A O 1
ATOM 719 N N . ASP A 1 85 ? -27.035 -4.454 34.785 1.00 69.25 85 ASP A N 1
ATOM 720 C CA . ASP A 1 85 ? -26.909 -5.418 35.885 1.00 69.25 85 ASP A CA 1
ATOM 721 C C . ASP A 1 85 ? -26.653 -4.696 37.230 1.00 69.25 85 ASP A C 1
ATOM 723 O O . ASP A 1 85 ? -27.303 -5.018 38.222 1.00 69.25 85 ASP A O 1
ATOM 727 N N . GLU A 1 86 ? -25.823 -3.643 37.267 1.00 68.88 86 GLU A N 1
ATOM 728 C CA . GLU A 1 86 ? -25.584 -2.840 38.487 1.00 68.88 86 GLU A CA 1
ATOM 729 C C . GLU A 1 86 ? -26.835 -2.090 38.988 1.00 68.88 86 GLU A C 1
ATOM 731 O O . GLU A 1 86 ? -27.022 -1.910 40.196 1.00 68.88 86 GLU A O 1
ATOM 736 N N . THR A 1 87 ? -27.716 -1.657 38.080 1.00 64.81 87 THR A N 1
ATOM 737 C CA . THR A 1 87 ? -28.968 -0.972 38.453 1.00 64.81 87 THR A CA 1
ATOM 738 C C . THR A 1 87 ? -30.027 -1.924 39.005 1.00 64.81 87 THR A C 1
ATOM 740 O O . THR A 1 87 ? -30.819 -1.510 39.843 1.00 64.81 87 THR A O 1
ATOM 743 N N . ASN A 1 88 ? -30.025 -3.196 38.599 1.00 62.03 88 ASN A N 1
ATOM 744 C CA . ASN A 1 88 ? -30.963 -4.195 39.122 1.00 62.03 88 ASN A CA 1
ATOM 745 C C . ASN A 1 88 ? -30.543 -4.777 40.483 1.00 62.03 88 ASN A C 1
ATOM 747 O O . ASN A 1 88 ? -31.390 -5.292 41.202 1.00 62.03 88 ASN A O 1
ATOM 751 N N . GLU A 1 89 ? -29.259 -4.719 40.850 1.00 61.69 89 GLU A N 1
ATOM 752 C CA . GLU A 1 89 ? -28.777 -5.180 42.166 1.00 61.69 89 GLU A CA 1
ATOM 753 C C . GLU A 1 89 ? -28.916 -4.123 43.279 1.00 61.69 89 GLU A C 1
ATOM 755 O O . GLU A 1 89 ? -28.646 -4.413 44.446 1.00 61.69 89 GLU A O 1
ATOM 760 N N . SER A 1 90 ? -29.317 -2.896 42.934 1.00 58.09 90 SER A N 1
ATOM 761 C CA . SER A 1 90 ? -29.447 -1.769 43.868 1.00 58.09 90 SER A CA 1
ATOM 762 C C . SER A 1 90 ? -30.893 -1.414 44.264 1.00 58.09 90 SER A C 1
ATOM 764 O O . SER A 1 90 ? -31.078 -0.486 45.057 1.00 58.09 90 SER A O 1
ATOM 766 N N . GLU A 1 91 ? -31.892 -2.171 43.789 1.00 48.41 91 GLU A N 1
ATOM 767 C CA . GLU A 1 91 ? -33.298 -2.158 44.255 1.00 48.41 91 GLU A CA 1
ATOM 768 C C . GLU A 1 91 ? -33.602 -3.322 45.216 1.00 48.41 91 GLU A C 1
ATOM 770 O O . GLU A 1 91 ? -34.356 -3.088 46.193 1.00 48.41 91 GLU A O 1
#